Protein AF-A0A8K2AW32-F1 (afdb_monomer)

Solvent-accessible surface area (backbone atoms only — not comparable to full-atom values): 10411 Å² total; per-residue (Å²): 139,86,84,82,82,79,83,77,82,82,76,58,68,74,58,54,54,53,51,52,51,50,51,52,50,52,52,52,51,51,51,50,54,50,52,53,50,51,52,37,47,76,72,70,37,76,58,88,78,51,50,73,69,56,47,52,52,50,50,53,52,50,54,53,53,49,52,51,52,54,50,54,52,49,52,53,51,52,50,52,53,51,54,53,50,52,53,51,50,53,51,51,53,51,51,52,51,50,54,52,51,53,53,52,52,57,50,56,63,50,60,70,58,67,79,75,74,81,89,81,92,76,93,78,87,88,82,90,83,90,80,90,76,91,77,88,79,84,85,90,79,90,78,80,78,78,83,81,78,82,86,83,75,82,83,89,76,86,89,130

Secondary structure (DSSP, 8-state):
------------HHHHHHHHHHHHHHHHHHHHHHHHHHHHHHHT-SGGGS-HHHHHHHHHHHHHHHHHHHHHHHHHHHHHHHHHHHHHHHHHHHHHHHHHHHHHHHHHHHHHHHTT--S-----------------------------------------

InterPro domains:
  IPR002487 Transcription factor, K-box [PF01486] (21-102)
  IPR002487 Transcription factor, K-box [PS51297] (18-108)

Organism: NCBI:txid2727412

Radius of gyration: 43.51 Å; Cα contacts (8 Å, |Δi|>4): 10; chains: 1; bounding box: 82×74×132 Å

pLDDT: mean 77.16, std 22.88, range [33.0, 98.81]

Structure (mmCIF, N/CA/C/O backbone):
data_AF-A0A8K2AW32-F1
#
_entry.id   AF-A0A8K2AW32-F1
#
loop_
_atom_site.group_PDB
_atom_site.id
_atom_site.type_symbol
_atom_site.label_atom_id
_atom_site.label_alt_id
_atom_site.label_comp_id
_atom_site.label_asym_id
_atom_site.label_entity_id
_atom_site.label_seq_id
_atom_site.pdbx_PDB_ins_code
_atom_site.Cartn_x
_atom_site.Cartn_y
_atom_site.Cartn_z
_atom_site.occupancy
_atom_site.B_iso_or_equiv
_atom_site.auth_seq_id
_atom_site.auth_comp_id
_atom_site.auth_asym_id
_atom_site.auth_atom_id
_atom_site.pdbx_PDB_model_num
ATOM 1 N N . MET A 1 1 ? 41.664 -41.414 -53.543 1.00 41.69 1 MET A N 1
ATOM 2 C CA . MET A 1 1 ? 40.684 -41.349 -52.436 1.00 41.69 1 MET A CA 1
ATOM 3 C C . MET A 1 1 ? 41.343 -40.614 -51.276 1.00 41.69 1 MET A C 1
ATOM 5 O O . MET A 1 1 ? 42.178 -41.198 -50.603 1.00 41.69 1 MET A O 1
ATOM 9 N N . THR A 1 2 ? 41.079 -39.320 -51.100 1.00 41.25 2 THR A N 1
ATOM 10 C CA . THR A 1 2 ? 41.686 -38.503 -50.035 1.00 41.25 2 THR A CA 1
ATOM 11 C C . THR A 1 2 ? 40.621 -38.169 -48.993 1.00 41.25 2 THR A C 1
ATOM 13 O O . THR A 1 2 ? 39.788 -37.287 -49.185 1.00 41.25 2 THR A O 1
ATOM 16 N N . GLY A 1 3 ? 40.609 -38.930 -47.897 1.00 47.97 3 GLY A N 1
ATOM 17 C CA . GLY A 1 3 ? 39.713 -38.697 -46.765 1.00 47.97 3 GLY A CA 1
ATOM 18 C C . GLY A 1 3 ? 40.191 -37.506 -45.938 1.00 47.97 3 GLY A C 1
ATOM 19 O O . GLY A 1 3 ? 41.277 -37.544 -45.365 1.00 47.97 3 GLY A O 1
ATOM 20 N N . LYS A 1 4 ? 39.389 -36.441 -45.872 1.00 57.97 4 LYS A N 1
ATOM 21 C CA . LYS A 1 4 ? 39.618 -35.323 -44.949 1.00 57.97 4 LYS A CA 1
ATOM 22 C C . LYS A 1 4 ? 39.034 -35.696 -43.587 1.00 57.97 4 LYS A C 1
ATOM 24 O O . LYS A 1 4 ? 37.827 -35.878 -43.464 1.00 57.97 4 LYS A O 1
ATOM 29 N N . MET A 1 5 ? 39.889 -35.819 -42.573 1.00 50.97 5 MET A N 1
ATOM 30 C CA . MET A 1 5 ? 39.453 -35.976 -41.185 1.00 50.97 5 MET A CA 1
ATOM 31 C C . MET A 1 5 ? 39.012 -34.620 -40.629 1.00 50.97 5 MET A C 1
ATOM 33 O O . MET A 1 5 ? 39.828 -33.723 -40.420 1.00 50.97 5 MET A O 1
ATOM 37 N N . THR A 1 6 ? 37.716 -34.475 -40.378 1.00 59.12 6 THR A N 1
ATOM 38 C CA . THR A 1 6 ? 37.152 -33.335 -39.655 1.00 59.12 6 THR A CA 1
ATOM 39 C C . THR A 1 6 ? 37.501 -33.464 -38.172 1.00 59.12 6 THR A C 1
ATOM 41 O O . THR A 1 6 ? 37.020 -34.372 -37.493 1.00 59.12 6 THR A O 1
ATOM 44 N N . LYS A 1 7 ? 38.344 -32.560 -37.655 1.00 56.31 7 LYS A N 1
ATOM 45 C CA . LYS A 1 7 ? 38.582 -32.421 -36.210 1.00 56.31 7 LYS A CA 1
ATOM 46 C C . LYS A 1 7 ? 37.255 -32.073 -35.531 1.00 56.31 7 LYS A C 1
ATOM 48 O O . LYS A 1 7 ? 36.703 -31.005 -35.775 1.00 56.31 7 LYS A O 1
ATOM 53 N N . ARG A 1 8 ? 36.747 -32.963 -34.675 1.00 57.88 8 ARG A N 1
ATOM 54 C CA . ARG A 1 8 ? 35.663 -32.623 -33.748 1.00 57.88 8 ARG A CA 1
ATOM 55 C C . ARG A 1 8 ? 36.217 -31.674 -32.689 1.00 57.88 8 ARG A C 1
ATOM 57 O O . ARG A 1 8 ? 37.171 -32.011 -31.991 1.00 57.88 8 ARG A O 1
ATOM 64 N N . GLN A 1 9 ? 35.626 -30.491 -32.591 1.00 57.97 9 GLN A N 1
ATOM 65 C CA . GLN A 1 9 ? 35.878 -29.549 -31.510 1.00 57.97 9 GLN A CA 1
ATOM 66 C C . GLN A 1 9 ? 35.178 -30.095 -30.256 1.00 57.97 9 GLN A C 1
ATOM 68 O O . GLN A 1 9 ? 33.970 -29.951 -30.104 1.00 57.97 9 GLN A O 1
ATOM 73 N N . ASN A 1 10 ? 35.913 -30.801 -29.394 1.00 57.84 10 ASN A N 1
ATOM 74 C CA . ASN A 1 10 ? 35.406 -31.211 -28.084 1.00 57.84 10 ASN A CA 1
ATOM 75 C C . ASN A 1 10 ? 35.446 -29.994 -27.158 1.00 57.84 10 ASN A C 1
ATOM 77 O O . ASN A 1 10 ? 36.476 -29.699 -26.554 1.00 57.84 10 ASN A O 1
ATOM 81 N N . VAL A 1 11 ? 34.337 -29.266 -27.084 1.00 60.94 11 VAL A N 1
ATOM 82 C CA . VAL A 1 11 ? 34.160 -28.205 -26.092 1.00 60.94 11 VAL A CA 1
ATOM 83 C C . VAL A 1 11 ? 33.777 -28.861 -24.756 1.00 60.94 11 VAL A C 1
ATOM 85 O O . VAL A 1 11 ? 32.945 -29.765 -24.702 1.00 60.94 11 VAL A O 1
ATOM 88 N N . CYS A 1 12 ? 34.472 -28.478 -23.685 1.00 68.00 12 CYS A N 1
ATOM 89 C CA . CYS A 1 12 ? 34.462 -29.148 -22.383 1.00 68.00 12 CYS A CA 1
ATOM 90 C C . CYS A 1 12 ? 33.148 -28.877 -21.617 1.00 68.00 12 CYS A C 1
ATOM 92 O O . CYS A 1 12 ? 32.812 -27.725 -21.369 1.00 68.00 12 CYS A O 1
ATOM 94 N N . LEU A 1 13 ? 32.421 -29.917 -21.193 1.00 65.81 13 LEU A N 1
ATOM 95 C CA . LEU A 1 13 ? 31.170 -29.811 -20.413 1.00 65.81 13 LEU A CA 1
ATOM 96 C C . LEU A 1 13 ? 31.221 -28.859 -19.187 1.00 65.81 13 LEU A C 1
ATOM 98 O O . LEU A 1 13 ? 30.292 -28.069 -19.033 1.00 65.81 13 LEU A O 1
ATOM 102 N N . PRO A 1 14 ? 32.271 -28.851 -18.336 1.00 70.56 14 PRO A N 1
ATOM 103 C CA . PRO A 1 14 ? 32.371 -27.896 -17.224 1.00 70.56 14 PRO A CA 1
ATOM 104 C C . PRO A 1 14 ? 32.540 -26.432 -17.663 1.00 70.56 14 PRO A C 1
ATOM 106 O O . PRO A 1 14 ? 32.195 -25.533 -16.903 1.00 70.56 14 PRO A O 1
ATOM 109 N N . PHE A 1 15 ? 33.042 -26.172 -18.876 1.00 73.56 15 PHE A N 1
ATOM 110 C CA . PHE A 1 15 ? 33.099 -24.814 -19.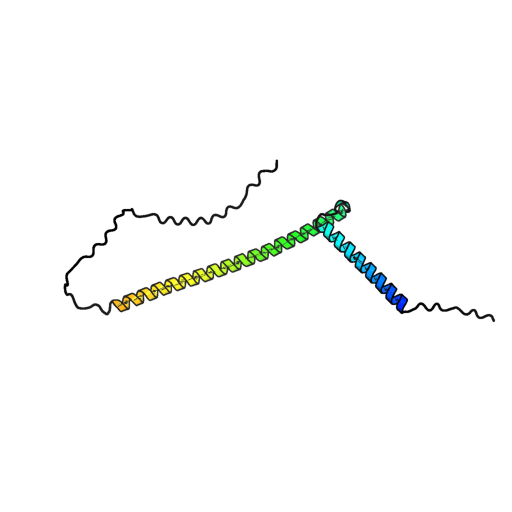427 1.00 73.56 15 PHE A CA 1
ATOM 111 C C . PHE A 1 15 ? 31.688 -24.308 -19.763 1.00 73.56 15 PHE A C 1
ATOM 113 O O . PHE A 1 15 ? 31.324 -23.217 -19.338 1.00 73.56 15 PHE A O 1
ATOM 120 N N . TYR A 1 16 ? 30.863 -25.144 -20.406 1.00 72.06 16 TYR A N 1
ATOM 121 C CA . TYR A 1 16 ? 29.463 -24.812 -20.699 1.00 72.06 16 TYR A CA 1
ATOM 122 C C . TYR A 1 16 ? 28.608 -24.606 -19.447 1.00 72.06 16 TYR A C 1
ATOM 124 O O . TYR A 1 16 ? 27.795 -23.691 -19.421 1.00 72.06 16 TYR A O 1
ATOM 132 N N . ALA A 1 17 ? 28.790 -25.423 -18.404 1.00 78.62 17 ALA A N 1
ATOM 133 C CA . ALA A 1 17 ? 28.063 -25.246 -17.143 1.00 78.62 17 ALA A CA 1
ATOM 134 C C . ALA A 1 17 ? 28.370 -23.885 -16.495 1.00 78.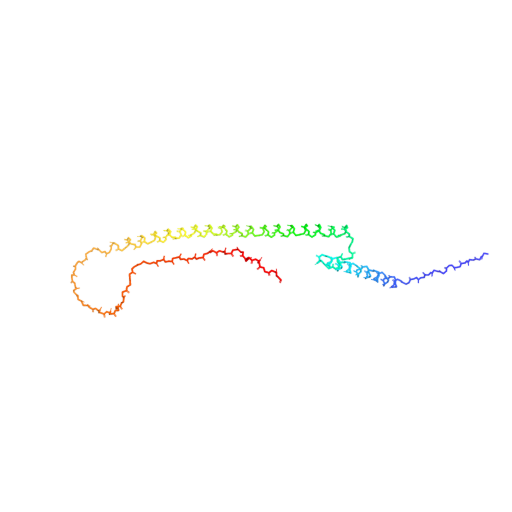62 17 ALA A C 1
ATOM 136 O O . ALA A 1 17 ? 27.459 -23.174 -16.084 1.00 78.62 17 ALA A O 1
ATOM 137 N N . ARG A 1 18 ? 29.646 -23.484 -16.481 1.00 79.12 18 ARG A N 1
ATOM 138 C CA . ARG A 1 18 ? 30.083 -22.190 -15.940 1.00 79.12 18 ARG A CA 1
ATOM 139 C C . ARG A 1 18 ? 29.585 -21.003 -16.763 1.00 79.12 18 ARG A C 1
ATOM 141 O O . ARG A 1 18 ? 29.285 -19.948 -16.213 1.00 79.12 18 ARG A O 1
ATOM 148 N N . GLU A 1 19 ? 29.539 -21.153 -18.082 1.00 80.62 19 GLU A N 1
ATOM 149 C CA . GLU A 1 19 ? 29.023 -20.124 -18.985 1.00 80.62 19 GLU A CA 1
ATOM 150 C C . GLU A 1 19 ? 27.511 -19.935 -18.798 1.00 80.62 19 GLU A C 1
ATOM 152 O O . GLU A 1 19 ? 27.059 -18.804 -18.634 1.00 80.62 19 GLU A O 1
ATOM 157 N N . LEU A 1 20 ? 26.760 -21.032 -18.660 1.00 85.31 20 LEU A N 1
ATOM 158 C CA . LEU A 1 20 ? 25.333 -21.007 -18.332 1.00 85.31 20 LEU A CA 1
ATOM 159 C C . LEU A 1 20 ? 25.061 -20.357 -16.961 1.00 85.31 20 LEU A C 1
ATOM 161 O O . LEU A 1 20 ? 24.185 -19.506 -16.842 1.00 85.31 20 LEU A O 1
ATOM 165 N N . GLU A 1 21 ? 25.846 -20.701 -15.934 1.00 85.75 21 GLU A N 1
ATOM 166 C CA . GLU A 1 21 ? 25.761 -20.075 -14.605 1.00 85.75 21 GLU A CA 1
ATOM 167 C C . GLU A 1 21 ? 26.025 -18.562 -14.659 1.00 85.75 21 GLU A C 1
ATOM 169 O O . GLU A 1 21 ? 25.341 -17.781 -13.992 1.00 85.75 21 GLU A O 1
ATOM 174 N N . ASN A 1 22 ? 26.990 -18.125 -15.474 1.00 89.31 22 ASN A N 1
ATOM 175 C CA . ASN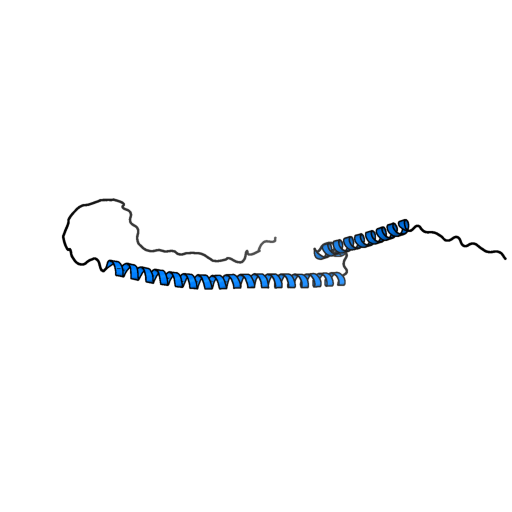 A 1 22 ? 27.272 -16.704 -15.677 1.00 89.31 22 ASN A CA 1
ATOM 176 C C . ASN A 1 22 ? 26.121 -15.985 -16.398 1.00 89.31 22 ASN A C 1
ATOM 178 O O . ASN A 1 22 ? 25.780 -14.859 -16.026 1.00 89.31 22 ASN A O 1
ATOM 182 N N . GLU A 1 23 ? 25.510 -16.613 -17.404 1.00 93.12 23 GLU A N 1
ATOM 183 C CA . GLU A 1 23 ? 24.331 -16.078 -18.095 1.00 93.12 23 GLU A CA 1
ATOM 184 C C . GLU A 1 23 ? 23.128 -15.958 -17.151 1.00 93.12 23 GLU A C 1
ATOM 186 O O . GLU A 1 23 ? 22.454 -14.923 -17.120 1.00 93.12 23 GLU A O 1
ATOM 191 N N . ASP A 1 24 ? 22.885 -16.982 -16.332 1.00 94.38 24 ASP A N 1
ATOM 192 C CA . ASP A 1 24 ? 21.826 -16.982 -15.326 1.00 94.38 24 ASP A CA 1
ATOM 193 C C . ASP A 1 24 ? 22.049 -15.889 -14.274 1.00 94.38 24 ASP A C 1
ATOM 195 O O . ASP A 1 24 ? 21.115 -15.150 -13.937 1.00 94.38 24 ASP A O 1
ATOM 199 N N . TYR A 1 25 ? 23.288 -15.725 -13.803 1.00 95.62 25 TYR A N 1
ATOM 200 C CA . TYR A 1 25 ? 23.659 -14.652 -12.885 1.00 95.62 25 TYR A CA 1
ATOM 201 C C . TYR A 1 25 ? 23.461 -13.267 -13.514 1.00 95.62 25 TYR A C 1
ATOM 203 O O . TYR A 1 25 ? 22.875 -12.380 -12.890 1.00 95.62 25 TYR A O 1
ATOM 211 N N . ALA A 1 26 ? 23.890 -13.073 -14.764 1.00 95.75 26 ALA A N 1
ATOM 212 C CA . ALA A 1 26 ? 23.701 -11.816 -15.485 1.00 95.75 26 ALA A CA 1
ATOM 213 C C . ALA A 1 26 ? 22.211 -11.484 -15.669 1.00 95.75 26 ALA A C 1
ATOM 215 O O . ALA A 1 26 ? 21.796 -10.340 -15.456 1.00 95.75 26 ALA A O 1
ATOM 216 N N . ARG A 1 27 ? 21.386 -12.487 -15.999 1.00 97.06 27 ARG A N 1
ATOM 217 C CA . ARG A 1 27 ? 19.929 -12.340 -16.102 1.00 97.06 27 ARG A CA 1
ATOM 218 C C . ARG A 1 27 ? 19.318 -11.926 -14.766 1.00 97.06 27 ARG A C 1
ATOM 220 O O . ARG A 1 27 ? 18.530 -10.981 -14.736 1.00 97.06 27 ARG A O 1
ATOM 227 N N . LEU A 1 28 ? 19.685 -12.599 -13.675 1.00 97.12 28 LEU A N 1
ATOM 228 C CA . LEU A 1 28 ? 19.169 -12.289 -12.341 1.00 97.12 28 LEU A CA 1
ATOM 229 C C . LEU A 1 28 ? 19.589 -10.884 -11.890 1.00 97.12 28 LEU A C 1
ATOM 231 O O . LEU A 1 28 ? 18.755 -10.112 -11.423 1.00 97.12 28 LEU A O 1
ATOM 235 N N . ARG A 1 29 ? 20.856 -10.512 -12.102 1.00 97.69 29 ARG A N 1
ATOM 236 C CA . ARG A 1 29 ? 21.370 -9.168 -11.804 1.00 97.69 29 ARG A CA 1
ATOM 237 C C . ARG A 1 29 ? 20.573 -8.090 -12.537 1.00 97.69 29 ARG A C 1
ATOM 239 O O . ARG A 1 29 ? 20.144 -7.127 -11.911 1.00 97.69 29 ARG A O 1
ATOM 246 N N . LYS A 1 30 ? 20.292 -8.291 -13.828 1.00 97.75 30 LYS A N 1
ATOM 247 C CA . LYS A 1 30 ? 19.461 -7.372 -14.618 1.00 97.75 30 LYS A CA 1
ATOM 248 C C . LYS A 1 30 ? 18.034 -7.262 -14.068 1.00 97.75 30 LYS A C 1
ATOM 250 O O . LYS A 1 30 ? 17.486 -6.166 -14.022 1.00 97.75 30 LYS A O 1
ATOM 255 N N . GLN A 1 31 ? 17.427 -8.371 -13.637 1.00 98.00 31 GLN A N 1
ATOM 256 C CA . GLN A 1 31 ? 16.096 -8.349 -13.014 1.00 98.00 31 GLN A CA 1
ATOM 257 C C . GLN A 1 31 ? 16.085 -7.557 -11.700 1.00 98.00 31 GLN A C 1
ATOM 259 O O . GLN A 1 31 ? 15.145 -6.806 -11.452 1.00 98.00 31 GLN A O 1
ATOM 264 N N . VAL A 1 32 ? 17.132 -7.687 -10.880 1.00 98.19 32 VAL A N 1
ATOM 265 C CA . VAL A 1 32 ? 17.279 -6.918 -9.635 1.00 98.19 32 VAL A CA 1
ATOM 266 C C . VAL A 1 32 ? 17.448 -5.429 -9.924 1.00 98.19 32 VAL A C 1
ATOM 268 O O . VAL A 1 32 ? 16.792 -4.610 -9.283 1.00 98.19 32 VAL A O 1
ATOM 271 N N . GLU A 1 33 ? 18.286 -5.065 -10.894 1.00 97.88 33 GLU A N 1
ATOM 272 C CA . GLU A 1 33 ? 18.470 -3.670 -11.315 1.00 97.88 33 GLU A CA 1
ATOM 273 C C . GLU A 1 33 ? 17.156 -3.063 -11.827 1.00 97.88 33 GLU A C 1
ATOM 275 O O . GLU A 1 33 ? 16.779 -1.967 -11.414 1.00 97.88 33 GLU A O 1
ATOM 280 N N . GLU A 1 34 ? 16.416 -3.804 -12.655 1.00 97.19 34 GLU A N 1
ATOM 281 C CA . GLU A 1 34 ? 15.104 -3.397 -13.160 1.00 97.19 34 GLU A CA 1
ATOM 282 C C . GLU A 1 34 ? 14.095 -3.193 -12.024 1.00 97.19 34 GLU A C 1
ATOM 284 O O . GLU A 1 34 ? 13.465 -2.142 -11.934 1.00 97.19 34 GLU A O 1
ATOM 289 N N . ALA A 1 35 ? 13.966 -4.170 -11.122 1.00 97.38 35 ALA A N 1
ATOM 290 C CA . ALA A 1 35 ? 13.044 -4.086 -9.993 1.00 97.38 35 ALA A CA 1
ATOM 291 C C . ALA A 1 35 ? 13.406 -2.927 -9.053 1.00 97.38 35 ALA A C 1
ATOM 293 O O . ALA A 1 35 ? 12.530 -2.201 -8.585 1.00 97.38 35 ALA A O 1
ATOM 294 N N . THR A 1 36 ? 14.700 -2.709 -8.814 1.00 97.81 36 THR A N 1
ATOM 295 C CA . THR A 1 36 ? 15.189 -1.584 -8.007 1.00 97.81 36 THR A CA 1
ATOM 296 C C . THR A 1 36 ? 14.824 -0.257 -8.661 1.00 97.81 36 THR A C 1
ATOM 298 O O . THR A 1 36 ? 14.333 0.648 -7.986 1.00 97.81 36 THR A O 1
ATOM 301 N N . ARG A 1 37 ? 14.993 -0.141 -9.982 1.00 97.38 37 ARG A N 1
ATOM 302 C CA . ARG A 1 37 ? 14.591 1.053 -10.731 1.00 97.38 37 ARG A CA 1
ATOM 303 C C . ARG A 1 37 ? 13.080 1.283 -10.666 1.00 97.38 37 ARG A C 1
ATOM 305 O O . ARG A 1 37 ? 12.654 2.393 -10.367 1.00 97.38 37 ARG A O 1
ATOM 312 N N . GLN A 1 38 ? 12.276 0.235 -10.828 1.00 96.81 38 GLN A N 1
ATOM 313 C CA . GLN A 1 38 ? 10.822 0.325 -10.680 1.00 96.81 38 GLN A CA 1
ATOM 314 C C . GLN A 1 38 ? 10.403 0.792 -9.281 1.00 96.81 38 GLN A C 1
ATOM 316 O O . GLN A 1 38 ? 9.502 1.620 -9.162 1.00 96.81 38 GLN A O 1
ATOM 321 N N . LEU A 1 39 ? 11.066 0.321 -8.220 1.00 97.75 39 LEU A N 1
ATOM 322 C CA . LEU A 1 39 ? 10.792 0.785 -6.856 1.00 97.75 39 LEU A CA 1
ATOM 323 C C . LEU A 1 39 ? 11.085 2.277 -6.675 1.00 97.75 39 L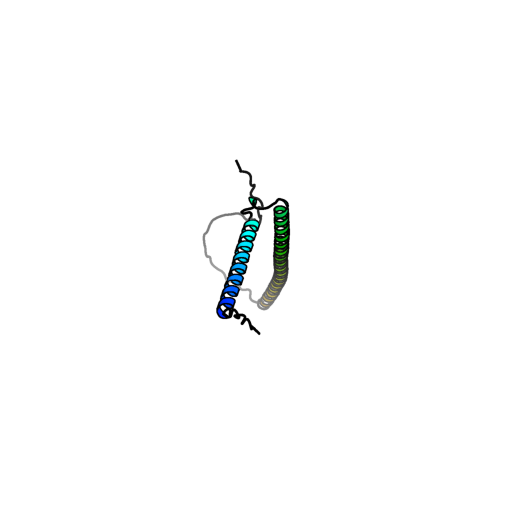EU A C 1
ATOM 325 O O . LEU A 1 39 ? 10.325 2.947 -5.980 1.00 97.75 39 LEU A O 1
ATOM 329 N N . ARG A 1 40 ? 12.148 2.796 -7.299 1.00 98.00 40 ARG A N 1
ATOM 330 C CA . ARG A 1 40 ? 12.460 4.234 -7.297 1.00 98.00 40 ARG A CA 1
ATOM 331 C C . ARG A 1 40 ? 11.360 5.036 -7.990 1.00 98.00 40 ARG A C 1
ATOM 333 O O . ARG A 1 40 ? 10.806 5.948 -7.381 1.00 98.00 40 ARG A O 1
ATOM 340 N N . TYR A 1 41 ? 10.917 4.604 -9.172 1.00 97.88 41 TYR A N 1
ATOM 341 C CA . TYR A 1 41 ? 9.773 5.225 -9.849 1.00 97.88 41 TYR A CA 1
ATOM 342 C C . TYR A 1 41 ? 8.509 5.209 -8.977 1.00 97.88 41 TYR A C 1
ATOM 344 O O . TYR A 1 41 ? 7.854 6.234 -8.812 1.00 97.88 41 TYR A O 1
ATOM 352 N N . MET A 1 42 ? 8.189 4.082 -8.331 1.00 96.75 42 MET A N 1
ATOM 353 C CA . MET A 1 42 ? 7.045 3.990 -7.411 1.00 96.75 42 MET A CA 1
ATOM 354 C C . MET A 1 42 ? 7.150 4.921 -6.193 1.00 96.75 42 MET A C 1
ATOM 356 O O . MET A 1 42 ? 6.120 5.256 -5.607 1.00 96.75 42 MET A O 1
ATOM 360 N N . ARG A 1 43 ? 8.362 5.338 -5.805 1.00 97.12 43 ARG A N 1
ATOM 361 C CA . ARG A 1 43 ? 8.613 6.317 -4.734 1.00 97.12 43 ARG A CA 1
ATOM 362 C C . ARG A 1 43 ? 8.566 7.769 -5.210 1.00 97.12 43 ARG A C 1
ATOM 364 O O . ARG A 1 43 ? 8.596 8.662 -4.370 1.00 97.12 43 ARG A O 1
ATOM 371 N N . GLY A 1 44 ? 8.462 8.014 -6.516 1.00 96.62 44 GLY A N 1
ATOM 372 C CA . GLY A 1 44 ? 8.542 9.362 -7.077 1.00 96.62 44 GLY A CA 1
ATOM 373 C C . GLY A 1 44 ? 9.970 9.819 -7.389 1.00 96.62 44 GLY A C 1
ATOM 374 O O . GLY A 1 44 ? 10.194 11.011 -7.573 1.00 96.62 44 GLY A O 1
ATOM 375 N N . GLU A 1 45 ? 10.934 8.901 -7.433 1.00 97.44 45 GLU A N 1
ATOM 376 C CA . GLU A 1 45 ? 12.332 9.172 -7.786 1.00 97.44 45 GLU A CA 1
ATOM 377 C C . GLU A 1 45 ? 12.564 8.911 -9.286 1.00 97.44 45 GLU A C 1
ATOM 379 O O . GLU A 1 45 ? 11.838 8.127 -9.894 1.00 97.44 45 GLU A O 1
ATOM 384 N N . ASP A 1 46 ? 13.576 9.550 -9.884 1.00 96.19 46 ASP A N 1
ATOM 385 C CA . ASP A 1 46 ? 13.994 9.375 -11.290 1.00 96.19 46 ASP A CA 1
ATOM 386 C C . ASP A 1 46 ? 12.878 9.522 -12.347 1.00 96.19 46 ASP A C 1
ATOM 388 O O . ASP A 1 46 ? 12.957 8.995 -13.455 1.00 96.19 46 ASP A O 1
ATOM 392 N N . ILE A 1 47 ? 11.829 10.280 -12.025 1.00 96.19 47 ILE A N 1
ATOM 393 C CA . ILE A 1 47 ? 10.634 10.441 -12.866 1.00 96.19 47 ILE A CA 1
ATOM 394 C C . ILE A 1 47 ? 10.945 11.098 -14.214 1.00 96.19 47 ILE A C 1
ATOM 396 O O . ILE A 1 47 ? 10.259 10.836 -15.198 1.00 96.19 47 ILE A O 1
ATOM 400 N N . GLN A 1 48 ? 12.003 11.905 -14.278 1.00 95.88 48 GLN A N 1
ATOM 401 C CA . GLN A 1 48 ? 12.491 12.520 -15.511 1.00 95.88 48 GLN A CA 1
ATOM 402 C C . GLN A 1 48 ? 12.915 11.507 -16.591 1.00 95.88 48 GLN A C 1
ATOM 404 O O . GLN A 1 48 ? 13.044 11.888 -17.750 1.00 95.88 48 GLN A O 1
ATOM 409 N N . GLU A 1 49 ? 13.150 10.241 -16.228 1.00 95.50 49 GLU A N 1
ATOM 410 C CA . GLU A 1 49 ? 13.497 9.171 -17.173 1.00 95.50 49 GLU A CA 1
ATOM 411 C C . GLU A 1 49 ? 12.271 8.572 -17.882 1.00 95.50 49 GLU A C 1
ATOM 413 O O . GLU A 1 49 ? 12.433 7.829 -18.848 1.00 95.50 49 GLU A O 1
ATOM 418 N N . LEU A 1 50 ? 11.054 8.870 -17.410 1.00 96.56 50 LEU A N 1
ATOM 419 C CA . LEU A 1 50 ? 9.814 8.301 -17.934 1.00 96.56 50 LEU A CA 1
ATOM 420 C C . LEU A 1 50 ? 9.208 9.172 -19.035 1.00 96.56 50 LEU A C 1
ATOM 422 O O . LEU A 1 50 ? 9.159 10.400 -18.947 1.00 96.56 50 LEU A O 1
ATOM 426 N N . THR A 1 51 ? 8.646 8.517 -20.046 1.00 97.81 51 THR A N 1
ATOM 427 C CA . THR A 1 51 ? 7.752 9.169 -21.011 1.00 97.81 51 THR A CA 1
ATOM 428 C C . THR A 1 51 ? 6.418 9.552 -20.363 1.00 97.81 51 THR A C 1
ATOM 430 O O . THR A 1 51 ? 6.054 9.065 -19.287 1.00 97.81 51 THR A O 1
ATOM 433 N N . THR A 1 52 ? 5.643 10.418 -21.021 1.00 97.81 52 THR A N 1
ATOM 434 C CA . THR A 1 52 ? 4.320 10.821 -20.517 1.00 97.81 52 THR A CA 1
ATOM 435 C C . THR A 1 52 ? 3.378 9.621 -20.380 1.00 97.81 52 THR A C 1
ATOM 437 O O . THR A 1 52 ? 2.652 9.516 -19.392 1.00 97.81 52 THR A O 1
ATOM 440 N N . GLU A 1 53 ? 3.425 8.679 -21.319 1.00 98.19 53 GLU A N 1
ATOM 441 C CA . GLU A 1 53 ? 2.623 7.457 -21.307 1.00 98.19 53 GLU A CA 1
ATOM 442 C C . GLU A 1 53 ? 3.008 6.530 -20.143 1.00 98.19 53 GLU A C 1
ATOM 444 O O . GLU A 1 53 ? 2.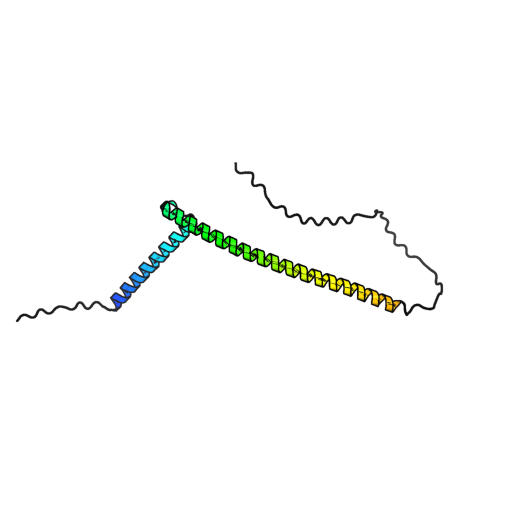142 5.989 -19.444 1.00 98.19 53 GLU A O 1
ATOM 449 N N . GLU A 1 54 ? 4.308 6.350 -19.899 1.00 97.38 54 GLU A N 1
ATOM 450 C CA . GLU A 1 54 ? 4.808 5.532 -18.791 1.00 97.38 54 GLU A CA 1
ATOM 451 C C . GLU A 1 54 ? 4.481 6.155 -17.434 1.00 97.38 54 GLU A C 1
ATOM 453 O O . GLU A 1 54 ? 4.054 5.446 -16.517 1.00 97.38 54 GLU A O 1
ATOM 458 N N . LEU A 1 55 ? 4.599 7.479 -17.319 1.00 97.94 55 LEU A N 1
ATOM 459 C CA . LEU A 1 55 ? 4.233 8.214 -16.114 1.00 97.94 55 LEU A CA 1
ATOM 460 C C . LEU A 1 55 ? 2.733 8.093 -15.810 1.00 97.94 55 LEU A C 1
ATOM 462 O O . LEU A 1 55 ? 2.352 7.811 -14.673 1.00 97.94 55 LEU A O 1
ATOM 466 N N . GLN A 1 56 ? 1.871 8.209 -16.825 1.00 98.19 56 GLN A N 1
ATOM 467 C CA . GLN A 1 56 ? 0.428 7.980 -16.673 1.00 98.19 56 GLN A CA 1
ATOM 468 C C . GLN A 1 56 ? 0.118 6.548 -16.213 1.00 98.19 56 GLN A C 1
ATOM 470 O O . GLN A 1 56 ? -0.741 6.328 -15.352 1.00 98.19 56 GLN A O 1
ATOM 475 N N . LYS A 1 57 ? 0.829 5.549 -16.747 1.00 97.94 57 LYS A N 1
ATOM 476 C CA . LYS A 1 57 ? 0.681 4.151 -16.320 1.00 97.94 57 LYS A CA 1
ATOM 477 C C . LYS A 1 57 ? 1.119 3.950 -14.866 1.00 97.94 57 LYS A C 1
ATOM 479 O O . LYS A 1 57 ? 0.438 3.238 -14.117 1.00 97.94 57 LYS A O 1
ATOM 484 N N . LEU A 1 58 ? 2.225 4.570 -14.461 1.00 98.00 58 LEU A N 1
ATOM 485 C CA . LEU A 1 58 ? 2.717 4.546 -13.085 1.00 98.00 58 LEU A CA 1
ATOM 486 C C . LEU A 1 58 ? 1.694 5.169 -12.128 1.00 98.00 58 LEU A C 1
ATOM 488 O O . LEU A 1 58 ? 1.302 4.524 -11.154 1.00 98.00 58 LEU A O 1
ATOM 492 N N . GLN A 1 59 ? 1.193 6.363 -12.454 1.00 97.88 59 GLN A N 1
ATOM 493 C CA . GLN A 1 59 ? 0.153 7.049 -11.690 1.00 97.88 59 GLN A CA 1
ATOM 494 C C . GLN A 1 59 ? -1.079 6.156 -11.507 1.00 97.88 59 GLN A C 1
ATOM 496 O O . GLN A 1 59 ? -1.500 5.905 -10.378 1.00 97.88 59 GLN A O 1
ATOM 501 N N . LYS A 1 60 ? -1.618 5.593 -12.595 1.00 98.44 60 LYS A N 1
ATOM 502 C CA . LYS A 1 60 ? -2.784 4.698 -12.537 1.00 98.44 60 LYS A CA 1
ATOM 503 C C . LYS A 1 60 ? -2.540 3.488 -11.632 1.00 98.44 60 LYS A C 1
ATOM 505 O O . LYS A 1 60 ? -3.438 3.056 -10.907 1.00 98.44 60 LYS A O 1
ATOM 510 N N . THR A 1 61 ? -1.331 2.932 -11.665 1.00 98.00 61 THR A N 1
ATOM 511 C CA . THR A 1 61 ? -0.948 1.795 -10.818 1.00 98.00 61 THR A CA 1
ATOM 512 C C . THR A 1 61 ? -0.944 2.186 -9.340 1.00 98.00 61 THR A C 1
ATOM 514 O O . THR A 1 61 ? -1.533 1.477 -8.518 1.00 98.00 61 THR A O 1
ATOM 517 N N . LEU A 1 62 ? -0.355 3.338 -9.004 1.00 98.31 62 LEU A N 1
ATOM 518 C CA . LEU A 1 62 ? -0.345 3.877 -7.643 1.00 98.31 62 LEU A CA 1
ATOM 519 C C . LEU A 1 62 ? -1.760 4.199 -7.146 1.00 98.31 62 LEU A C 1
ATOM 521 O O . LEU A 1 62 ? -2.117 3.811 -6.037 1.00 98.31 62 LEU A O 1
ATOM 525 N N . GLU A 1 63 ? -2.604 4.813 -7.974 1.00 98.56 63 GLU A N 1
ATOM 526 C CA . GLU A 1 63 ? -4.002 5.115 -7.641 1.00 98.56 63 GLU A CA 1
ATOM 527 C C . GLU A 1 63 ? -4.828 3.855 -7.354 1.00 98.56 63 GLU A C 1
ATOM 529 O O . GLU A 1 63 ? -5.662 3.833 -6.445 1.00 98.56 63 GLU A O 1
ATOM 534 N N . VAL A 1 64 ? -4.634 2.784 -8.129 1.00 98.50 64 VAL A N 1
ATOM 535 C CA . VAL A 1 64 ? -5.286 1.491 -7.867 1.00 98.50 64 VAL A CA 1
ATOM 536 C C . VAL A 1 64 ? -4.780 0.893 -6.553 1.00 98.50 64 VAL A C 1
ATOM 538 O O . VAL A 1 64 ? -5.589 0.435 -5.743 1.00 98.50 64 VAL A O 1
ATOM 541 N N . GLY A 1 65 ? -3.464 0.906 -6.320 1.00 98.25 65 GLY A N 1
ATOM 542 C CA . GLY A 1 65 ? -2.861 0.415 -5.080 1.00 98.25 65 GLY A CA 1
ATOM 543 C C . GLY A 1 65 ? -3.375 1.163 -3.850 1.00 98.25 65 GLY A C 1
ATOM 544 O O . GLY A 1 65 ? -3.817 0.541 -2.884 1.00 98.25 65 GLY A O 1
ATOM 545 N N . LEU A 1 66 ? -3.414 2.493 -3.920 1.00 98.50 66 LEU A N 1
ATOM 546 C CA . LEU A 1 66 ? -3.906 3.348 -2.847 1.00 98.50 66 LEU A CA 1
ATOM 547 C C . LEU A 1 66 ? -5.384 3.085 -2.546 1.00 98.50 66 LEU A C 1
ATOM 549 O O . LEU A 1 66 ? -5.740 2.888 -1.385 1.00 98.50 66 LEU A O 1
ATOM 553 N N . ARG A 1 67 ? -6.237 2.994 -3.576 1.00 98.75 67 ARG A N 1
ATOM 554 C CA . ARG A 1 67 ? -7.656 2.639 -3.400 1.00 98.75 67 ARG A CA 1
ATOM 555 C C . ARG A 1 67 ? -7.830 1.308 -2.674 1.00 98.75 67 ARG A C 1
ATOM 557 O O . ARG A 1 67 ? -8.648 1.221 -1.763 1.00 98.75 67 ARG A O 1
ATOM 564 N N . ARG A 1 68 ? -7.038 0.289 -3.024 1.00 98.69 68 ARG A N 1
ATOM 565 C CA . ARG A 1 68 ? -7.064 -1.018 -2.342 1.00 98.69 68 ARG A CA 1
ATOM 566 C C . ARG A 1 68 ? -6.652 -0.912 -0.874 1.00 98.69 68 ARG A C 1
ATOM 568 O O . ARG A 1 68 ? -7.293 -1.524 -0.025 1.00 98.69 68 ARG A O 1
ATOM 575 N N . ILE A 1 69 ? -5.607 -0.139 -0.570 1.00 98.75 69 ILE A N 1
ATOM 576 C CA . ILE A 1 69 ? -5.138 0.068 0.809 1.00 98.75 69 ILE A CA 1
ATOM 577 C C . ILE A 1 69 ? -6.212 0.770 1.642 1.00 98.75 69 ILE A C 1
ATOM 579 O O . ILE A 1 69 ? -6.511 0.317 2.744 1.00 98.75 69 ILE A O 1
ATOM 583 N N . ILE A 1 70 ? -6.797 1.848 1.115 1.00 98.81 70 ILE A N 1
ATOM 584 C CA . ILE A 1 70 ? -7.861 2.599 1.790 1.00 98.81 70 ILE A CA 1
ATOM 585 C C . ILE A 1 70 ? -9.061 1.693 2.048 1.00 98.81 70 ILE A C 1
ATOM 587 O O . ILE A 1 70 ? -9.542 1.640 3.175 1.00 98.81 70 ILE A O 1
ATOM 591 N N . HIS A 1 71 ? -9.503 0.944 1.036 1.00 98.69 71 HIS A N 1
ATOM 592 C CA . HIS A 1 71 ? -10.625 0.021 1.168 1.00 98.69 71 HIS A CA 1
ATOM 593 C C . HIS A 1 71 ? -10.375 -1.019 2.267 1.00 98.69 71 HIS A C 1
ATOM 595 O O . HIS A 1 71 ? -11.150 -1.095 3.216 1.00 98.69 71 HIS A O 1
ATOM 601 N N . ARG A 1 72 ? -9.238 -1.726 2.215 1.00 98.75 72 ARG A N 1
ATOM 602 C CA . ARG A 1 72 ? -8.885 -2.748 3.210 1.00 98.75 72 ARG A CA 1
ATOM 603 C C . ARG A 1 72 ? -8.784 -2.176 4.623 1.00 98.75 72 ARG A C 1
ATOM 605 O O . ARG A 1 72 ? -9.272 -2.786 5.570 1.00 98.75 72 ARG A O 1
ATOM 612 N N . LYS A 1 73 ? -8.142 -1.014 4.785 1.00 98.75 73 LYS A N 1
ATOM 613 C CA . LYS A 1 73 ? -8.053 -0.349 6.093 1.00 98.75 73 LYS A CA 1
ATOM 614 C C . LYS A 1 73 ? -9.431 0.087 6.592 1.00 98.75 73 LYS A C 1
ATOM 616 O O . LYS A 1 73 ? -9.708 -0.055 7.776 1.00 98.75 73 LYS A O 1
ATOM 621 N N . GLY A 1 74 ? -10.293 0.574 5.701 1.00 98.81 74 GLY A N 1
ATOM 622 C CA . GLY A 1 74 ? -11.676 0.925 6.018 1.00 98.81 74 GLY A CA 1
ATOM 623 C C . GLY A 1 74 ? -12.476 -0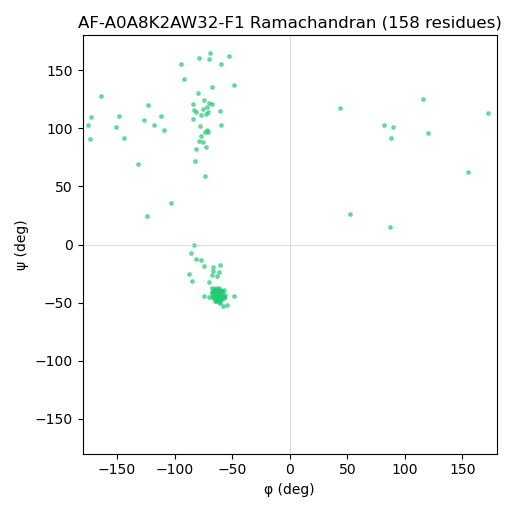.275 6.520 1.00 98.81 74 GLY A C 1
ATOM 624 O O . GLY A 1 74 ? -13.112 -0.180 7.564 1.00 98.81 74 GLY A O 1
ATOM 625 N N . GLU A 1 75 ? -12.385 -1.418 5.839 1.00 98.75 75 GLU A N 1
ATOM 626 C CA . GLU A 1 75 ? -13.015 -2.668 6.284 1.00 98.75 75 GLU A CA 1
ATOM 627 C C . GLU A 1 75 ? -12.514 -3.108 7.663 1.00 98.75 75 GLU A C 1
ATOM 629 O O . GLU A 1 75 ? -13.318 -3.439 8.532 1.00 98.75 75 GLU A O 1
ATOM 634 N N . GLN A 1 76 ? -11.199 -3.052 7.898 1.00 98.69 76 GLN A N 1
ATOM 635 C CA . GLN A 1 76 ? -10.610 -3.389 9.197 1.00 98.69 76 GLN A CA 1
ATOM 636 C C . GLN A 1 76 ? -11.120 -2.478 10.320 1.00 98.69 76 GLN A C 1
ATOM 638 O O . GLN A 1 76 ? -11.504 -2.969 11.379 1.00 98.69 76 GLN A O 1
ATOM 643 N N . ILE A 1 77 ? -11.162 -1.164 10.086 1.00 98.75 77 ILE A N 1
ATOM 644 C CA . ILE A 1 77 ? -11.659 -0.192 11.067 1.00 98.75 77 ILE A CA 1
ATOM 645 C C . ILE A 1 77 ? -13.149 -0.422 11.344 1.00 98.75 77 ILE A C 1
ATOM 647 O O . ILE A 1 77 ? -13.559 -0.442 12.502 1.00 98.75 77 ILE A O 1
ATOM 651 N N . MET A 1 78 ? -13.966 -0.637 10.308 1.00 98.81 78 MET A N 1
ATOM 652 C CA . MET A 1 78 ? -15.395 -0.919 10.484 1.00 98.81 78 MET A CA 1
ATOM 653 C C . MET A 1 78 ? -15.631 -2.207 11.276 1.00 98.81 78 MET A C 1
ATOM 655 O O . MET A 1 78 ? -16.489 -2.228 12.157 1.00 98.81 78 MET A O 1
ATOM 659 N N . ALA A 1 79 ? -14.849 -3.257 11.018 1.00 98.75 79 ALA A N 1
ATOM 660 C CA . ALA A 1 79 ? -14.921 -4.495 11.787 1.00 98.75 79 ALA A CA 1
ATOM 661 C C . ALA A 1 79 ? -14.602 -4.263 13.274 1.00 98.75 79 ALA A C 1
ATOM 663 O O . ALA A 1 79 ? -15.347 -4.726 14.133 1.00 98.75 79 ALA A O 1
ATOM 664 N N . GLN A 1 80 ? -13.556 -3.489 13.584 1.00 98.75 80 GLN A N 1
ATOM 665 C CA . GLN A 1 80 ? -13.209 -3.136 14.966 1.00 98.75 80 GLN A CA 1
ATOM 666 C C . GLN A 1 80 ? -14.298 -2.306 15.656 1.00 98.75 80 GLN A C 1
ATOM 668 O O . GLN A 1 80 ? -14.605 -2.543 16.821 1.00 98.75 80 GLN A O 1
ATOM 673 N N . ILE A 1 81 ? -14.909 -1.354 14.944 1.00 98.81 81 ILE A N 1
ATOM 674 C CA . ILE A 1 81 ? -16.035 -0.569 15.470 1.00 98.81 81 ILE A CA 1
ATOM 675 C C . ILE A 1 81 ? -17.207 -1.486 15.829 1.00 98.81 81 ILE A C 1
ATOM 677 O O . ILE A 1 81 ? -17.809 -1.316 16.887 1.00 98.81 81 ILE A O 1
ATOM 681 N N . ASN A 1 82 ? -17.535 -2.447 14.966 1.00 98.75 82 ASN A N 1
ATOM 682 C CA . ASN A 1 82 ? -18.652 -3.357 15.202 1.00 98.75 82 ASN A CA 1
ATOM 683 C C . ASN A 1 82 ? -18.391 -4.291 16.390 1.00 98.75 82 ASN A C 1
ATOM 685 O O . ASN A 1 82 ? -19.254 -4.398 17.255 1.00 98.75 82 ASN A O 1
ATOM 689 N N . ASP A 1 83 ? -17.194 -4.876 16.481 1.00 98.81 83 ASP A N 1
ATOM 690 C CA . ASP A 1 83 ? -16.783 -5.713 17.620 1.00 98.81 83 ASP A CA 1
ATOM 691 C C . ASP A 1 83 ? -16.861 -4.943 18.951 1.00 98.81 83 ASP A C 1
ATOM 693 O O . ASP A 1 83 ? -17.411 -5.427 19.940 1.00 98.81 83 ASP A O 1
ATOM 697 N N . LEU A 1 84 ? -16.381 -3.694 18.977 1.00 98.81 84 LEU A N 1
ATOM 698 C CA . LEU A 1 84 ? -16.475 -2.847 20.169 1.00 98.81 84 LEU A CA 1
ATOM 699 C C . LEU A 1 84 ? -17.921 -2.480 20.526 1.00 98.81 84 LEU A C 1
ATOM 701 O O . LEU A 1 84 ? -18.261 -2.431 21.708 1.00 98.81 84 LEU A O 1
ATOM 705 N N . ARG A 1 85 ? -18.780 -2.226 19.532 1.00 98.69 85 ARG A N 1
ATOM 706 C CA . ARG A 1 85 ? -20.207 -1.950 19.761 1.00 98.69 85 ARG A CA 1
ATOM 707 C C . ARG A 1 85 ? -20.928 -3.155 20.352 1.00 98.69 85 ARG A C 1
ATOM 709 O O . ARG A 1 85 ? -21.695 -2.982 21.293 1.00 98.69 85 ARG A O 1
ATOM 716 N N . GLU A 1 86 ? -20.667 -4.349 19.832 1.00 98.75 86 GLU A N 1
ATOM 717 C CA . GLU A 1 86 ? -21.253 -5.592 20.337 1.00 98.75 86 GLU A CA 1
ATOM 718 C C . GLU A 1 86 ? -20.836 -5.853 21.788 1.00 98.75 86 GLU A C 1
ATOM 720 O O . GLU A 1 86 ? -21.691 -6.056 22.649 1.00 98.75 86 GLU A O 1
ATOM 725 N N . LYS A 1 87 ? -19.539 -5.730 22.093 1.00 98.69 87 LYS A N 1
ATOM 726 C CA . LYS A 1 87 ? -19.031 -5.830 23.471 1.00 98.69 87 LYS A CA 1
ATOM 727 C C . LYS A 1 87 ? -19.653 -4.786 24.394 1.00 98.69 87 LYS A C 1
ATOM 729 O O . LYS A 1 87 ? -19.983 -5.093 25.535 1.00 98.69 87 LYS A O 1
ATOM 734 N N . GLY A 1 88 ? -19.829 -3.558 23.906 1.00 98.62 88 GLY A N 1
ATOM 735 C CA . GLY A 1 88 ? -20.498 -2.494 24.651 1.00 98.62 88 GLY A CA 1
ATOM 736 C C . GLY A 1 88 ? -21.942 -2.846 25.014 1.00 98.62 88 GLY A C 1
ATOM 737 O O . GLY A 1 88 ? -22.349 -2.625 26.152 1.00 98.62 88 GLY A O 1
ATOM 738 N N . LEU A 1 89 ? -22.695 -3.434 24.079 1.00 98.56 89 LEU A N 1
ATOM 739 C CA . LEU A 1 89 ? -24.062 -3.900 24.330 1.00 98.56 89 LEU A CA 1
ATOM 740 C C . LEU A 1 89 ? -24.095 -5.037 25.357 1.00 98.56 89 LEU A C 1
ATOM 742 O O . LEU A 1 89 ? -24.829 -4.935 26.335 1.00 98.56 89 LEU A O 1
ATOM 746 N N . GLN A 1 90 ? -23.250 -6.058 25.188 1.00 98.56 90 GLN A N 1
ATOM 747 C CA . GLN A 1 90 ? -23.163 -7.193 26.116 1.00 98.56 90 GLN A CA 1
ATOM 748 C C . GLN A 1 90 ? -22.846 -6.739 27.547 1.00 98.56 90 GLN A C 1
ATOM 750 O O . GLN A 1 90 ? -23.522 -7.137 28.493 1.00 98.56 90 GLN A O 1
ATOM 755 N N . LEU A 1 91 ? -21.867 -5.842 27.707 1.00 98.69 91 LEU A N 1
ATOM 756 C CA . LEU A 1 91 ? -21.515 -5.288 29.015 1.00 98.69 91 LEU A CA 1
ATOM 757 C C . LEU A 1 91 ? -22.658 -4.477 29.626 1.00 98.69 91 LEU A C 1
ATOM 759 O O . LEU A 1 91 ? -22.855 -4.515 30.837 1.00 98.69 91 LEU A O 1
ATOM 763 N N . MET A 1 92 ? -23.404 -3.727 28.815 1.00 98.31 92 MET A N 1
ATOM 764 C CA . MET A 1 92 ? -24.535 -2.939 29.299 1.00 98.31 92 MET A CA 1
ATOM 765 C C . MET A 1 92 ? -25.677 -3.839 29.790 1.00 98.31 92 MET A C 1
ATOM 767 O O . MET A 1 92 ? -26.256 -3.564 30.842 1.00 98.31 92 MET A O 1
ATOM 771 N N . GLU A 1 93 ? -25.962 -4.926 29.071 1.00 98.19 93 GLU A N 1
ATOM 772 C CA . GLU A 1 93 ? -26.946 -5.939 29.467 1.00 98.19 93 GLU A CA 1
ATOM 773 C C . GLU A 1 93 ? -26.532 -6.659 30.756 1.00 98.19 93 GLU A C 1
ATOM 775 O O . GLU A 1 93 ? -27.319 -6.728 31.703 1.00 98.19 93 GLU A O 1
ATOM 780 N N . GLU A 1 94 ? -25.282 -7.120 30.843 1.00 98.00 94 GLU A N 1
ATOM 781 C CA . GLU A 1 94 ? -24.756 -7.782 32.041 1.00 98.00 94 GLU A CA 1
ATOM 782 C C . GLU A 1 94 ? -24.763 -6.839 33.253 1.00 98.00 94 GLU A C 1
ATOM 784 O O . GLU A 1 94 ? -25.190 -7.217 34.345 1.00 98.00 94 GLU A O 1
ATOM 789 N N . ASN A 1 95 ? -24.365 -5.576 33.070 1.00 98.25 95 ASN A N 1
ATOM 790 C CA . ASN A 1 95 ? -24.375 -4.586 34.145 1.00 98.25 95 ASN A CA 1
ATOM 791 C C . ASN A 1 95 ? -25.801 -4.290 34.634 1.00 98.25 95 ASN A C 1
ATOM 793 O O . ASN A 1 95 ? -26.016 -4.141 35.839 1.00 98.25 95 ASN A O 1
ATOM 797 N N . ALA A 1 96 ? -26.780 -4.224 33.725 1.00 97.94 96 ALA A N 1
ATOM 798 C CA . ALA A 1 96 ? -28.186 -4.054 34.080 1.00 97.94 96 ALA A CA 1
ATOM 799 C C . ALA A 1 96 ? -28.718 -5.259 34.873 1.00 97.94 96 ALA A C 1
ATOM 801 O O . ALA A 1 96 ? -29.368 -5.075 35.905 1.00 97.94 96 ALA A O 1
ATOM 802 N N . TRP A 1 97 ? -28.387 -6.478 34.441 1.00 98.00 97 TRP A N 1
ATOM 803 C CA . TRP A 1 97 ? -28.762 -7.707 35.138 1.00 98.00 97 TRP A CA 1
ATOM 804 C C . TRP A 1 97 ? -28.151 -7.786 36.546 1.00 98.00 97 TRP A C 1
ATOM 806 O O . TRP A 1 97 ? -28.870 -8.014 37.520 1.00 98.00 97 TRP A O 1
ATOM 816 N N . LEU A 1 98 ? -26.853 -7.497 36.689 1.00 97.50 98 LEU A N 1
ATOM 817 C CA . LEU A 1 98 ? -26.172 -7.475 37.988 1.00 97.50 98 LEU A CA 1
ATOM 818 C C . LEU A 1 98 ? -26.769 -6.430 38.937 1.00 97.50 98 LEU A C 1
ATOM 820 O O . LEU A 1 98 ? -26.995 -6.716 40.112 1.00 97.50 98 LEU A O 1
ATOM 824 N N . ARG A 1 99 ? -27.073 -5.220 38.444 1.00 96.69 99 ARG A N 1
ATOM 825 C CA . ARG A 1 99 ? -27.744 -4.183 39.250 1.00 96.69 99 ARG A CA 1
ATOM 826 C C . ARG A 1 99 ? -29.096 -4.657 39.766 1.00 96.69 99 ARG A C 1
ATOM 828 O O . ARG A 1 99 ? -29.413 -4.411 40.928 1.00 96.69 99 ARG A O 1
ATOM 835 N N . GLN A 1 100 ? -29.869 -5.344 38.929 1.00 95.69 100 GLN A N 1
ATOM 836 C CA . GLN A 1 100 ? -31.155 -5.904 39.329 1.00 95.69 100 GLN A CA 1
ATOM 837 C C . GLN A 1 100 ? -30.988 -6.966 40.425 1.00 95.69 100 GLN A C 1
ATOM 839 O O . GLN A 1 100 ? -31.704 -6.922 41.426 1.00 95.69 100 GLN A O 1
ATOM 844 N N . GLN A 1 101 ? -30.006 -7.859 40.282 1.00 95.06 101 GLN A N 1
ATOM 845 C CA . GLN A 1 101 ? -29.717 -8.901 41.268 1.00 95.06 101 GLN A CA 1
ATOM 846 C C . GLN A 1 101 ? -29.275 -8.317 42.619 1.00 95.06 101 GLN A C 1
ATOM 848 O O . GLN A 1 101 ? -29.748 -8.753 43.666 1.00 95.06 101 GLN A O 1
ATOM 853 N N . VAL A 1 102 ? -28.433 -7.277 42.617 1.00 93.75 102 VAL A N 1
ATOM 854 C CA . VAL A 1 102 ? -28.027 -6.573 43.849 1.00 93.75 102 VAL A CA 1
ATOM 855 C C . VAL A 1 102 ? -29.233 -5.950 44.557 1.00 93.75 102 VAL A C 1
ATOM 857 O O . VAL A 1 102 ? -29.356 -6.056 45.778 1.00 93.75 102 VAL A O 1
ATOM 860 N N . ILE A 1 103 ? -30.146 -5.325 43.805 1.00 93.19 103 ILE A N 1
ATOM 861 C CA . ILE A 1 103 ? -31.377 -4.754 44.368 1.00 93.19 103 ILE A CA 1
ATOM 862 C C 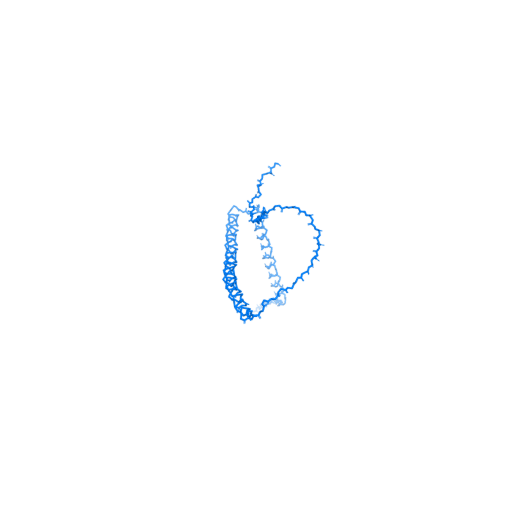. ILE A 1 103 ? -32.231 -5.855 45.004 1.00 93.19 103 ILE A C 1
ATOM 864 O O . ILE A 1 103 ? -32.713 -5.674 46.121 1.00 93.19 103 ILE A O 1
ATOM 868 N N . GLU A 1 104 ? -32.406 -6.990 44.332 1.00 90.62 104 GLU A N 1
ATOM 869 C CA . GLU A 1 104 ? -33.174 -8.129 44.844 1.00 90.62 104 GLU A CA 1
ATOM 870 C C . GLU A 1 104 ? -32.570 -8.704 46.135 1.00 90.62 104 GLU A C 1
ATOM 872 O O . GLU A 1 104 ? -33.269 -8.822 47.142 1.00 90.62 104 GLU A O 1
ATOM 877 N N . MET A 1 105 ? -31.256 -8.941 46.167 1.00 86.62 105 MET A N 1
ATOM 878 C CA . MET A 1 105 ? -30.556 -9.410 47.370 1.00 86.62 105 MET A CA 1
ATOM 879 C C . MET A 1 105 ? -30.646 -8.413 48.535 1.00 86.62 105 MET A C 1
ATOM 881 O O . MET A 1 105 ? -30.806 -8.816 49.686 1.00 86.62 105 MET A O 1
ATOM 885 N N . SER A 1 106 ? -30.586 -7.107 48.253 1.00 83.62 106 SER A N 1
ATOM 886 C CA . SER A 1 106 ? -30.722 -6.066 49.283 1.00 83.62 106 SER A CA 1
ATOM 887 C C . SER A 1 106 ? -32.124 -6.004 49.900 1.00 83.62 106 SER A C 1
ATOM 889 O O . SER A 1 106 ? -32.268 -5.574 51.043 1.00 83.62 106 SER A O 1
ATOM 891 N N . LYS A 1 107 ? -33.158 -6.442 49.166 1.00 76.12 107 LYS A N 1
ATO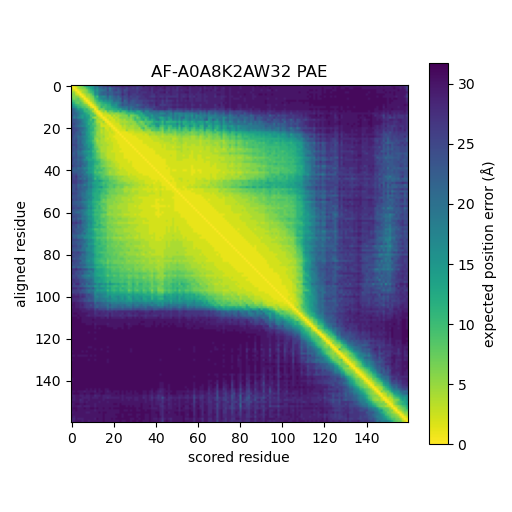M 892 C CA . LYS A 1 107 ? -34.527 -6.556 49.688 1.00 76.12 107 LYS A CA 1
ATOM 893 C C . LYS A 1 107 ? -34.655 -7.762 50.617 1.00 76.12 107 LYS A C 1
ATOM 895 O O . LYS A 1 107 ? -35.162 -7.610 51.721 1.00 76.12 107 LYS A O 1
ATOM 900 N N . ILE A 1 108 ? -34.097 -8.907 50.223 1.00 66.69 108 ILE A N 1
ATOM 901 C CA . ILE A 1 108 ? -34.090 -10.139 51.032 1.00 66.69 108 ILE A CA 1
ATOM 902 C C . ILE A 1 108 ? -33.302 -9.943 52.339 1.00 66.69 108 ILE A C 1
ATOM 904 O O . ILE A 1 108 ? -33.732 -10.382 53.401 1.00 66.69 108 ILE A O 1
ATOM 908 N N . GLY A 1 109 ? -32.181 -9.214 52.298 1.00 58.47 109 GLY A N 1
ATOM 909 C CA . GLY A 1 109 ? -31.409 -8.877 53.500 1.00 58.47 109 GLY A CA 1
ATOM 910 C C . GLY A 1 109 ? -32.121 -7.930 54.478 1.00 58.47 109 GLY A C 1
ATOM 911 O O . GLY A 1 109 ? -31.745 -7.890 55.646 1.00 58.47 109 GLY A O 1
ATOM 912 N N . LYS A 1 110 ? -33.142 -7.184 54.032 1.00 55.41 110 LYS A N 1
ATOM 913 C CA . LYS A 1 110 ? -33.988 -6.358 54.912 1.00 55.41 110 LYS A CA 1
ATOM 914 C C . LYS A 1 110 ? -35.136 -7.151 55.540 1.00 55.41 110 LYS A C 1
ATOM 916 O O . LYS A 1 110 ? -35.496 -6.862 56.671 1.00 55.41 110 LYS A O 1
ATOM 921 N N . GLU A 1 111 ? -35.656 -8.165 54.853 1.00 46.44 111 GLU A N 1
ATOM 922 C CA . GLU A 1 111 ? -36.744 -9.018 55.357 1.00 46.44 111 GLU A CA 1
ATOM 923 C C . GLU A 1 111 ? -36.287 -9.932 56.511 1.00 46.44 111 GLU A C 1
ATOM 925 O O . GLU A 1 111 ? -37.035 -10.158 57.453 1.00 46.44 111 GLU A O 1
ATOM 930 N N . VAL A 1 112 ? -35.021 -10.371 56.516 1.00 48.00 112 VAL A N 1
ATOM 931 C CA . VAL A 1 112 ? -34.462 -11.217 57.595 1.00 48.00 112 VAL A CA 1
ATOM 932 C C . VAL A 1 112 ? -34.183 -10.439 58.896 1.00 48.00 112 VAL A C 1
ATOM 934 O O . VAL A 1 112 ? -34.066 -11.043 59.958 1.00 48.00 112 VAL A O 1
ATOM 937 N N . VAL A 1 113 ? -34.096 -9.103 58.857 1.00 44.44 113 VAL A N 1
ATOM 938 C CA . VAL A 1 113 ? -33.857 -8.285 60.066 1.00 44.44 113 VAL A CA 1
ATOM 939 C C . VAL A 1 113 ? -35.165 -7.918 60.783 1.00 44.44 113 VAL A C 1
ATOM 941 O O . VAL A 1 113 ? -35.153 -7.749 62.000 1.00 44.44 113 VAL A O 1
ATOM 944 N N . GLU A 1 114 ? -36.307 -7.870 60.088 1.00 39.28 114 GLU A N 1
ATOM 945 C CA . GLU A 1 114 ? -37.593 -7.511 60.713 1.00 39.28 114 GLU A CA 1
ATOM 946 C C . GLU A 1 114 ? -38.240 -8.640 61.543 1.00 39.28 114 GLU A C 1
ATOM 948 O O . GLU A 1 114 ? -39.109 -8.357 62.364 1.00 39.28 114 GLU A O 1
ATOM 953 N N . GLU A 1 115 ? -37.788 -9.898 61.442 1.00 36.66 115 GLU A N 1
ATOM 954 C CA . GLU A 1 115 ? -38.308 -10.999 62.282 1.00 36.66 115 GLU A CA 1
ATOM 955 C C . GLU A 1 115 ? -37.661 -11.107 63.680 1.00 36.66 115 GLU A C 1
ATOM 957 O O . GLU A 1 115 ? -38.064 -11.957 64.475 1.00 36.66 115 GLU A O 1
ATOM 962 N N . THR A 1 116 ? -36.705 -10.235 64.035 1.00 43.53 116 THR A N 1
ATOM 963 C CA . THR A 1 116 ? -36.025 -10.290 65.352 1.00 43.53 116 THR A CA 1
ATOM 964 C C . THR A 1 116 ? -36.105 -9.008 66.180 1.00 43.53 116 THR A C 1
ATOM 966 O O . THR A 1 116 ? -35.284 -8.812 67.068 1.00 43.53 116 THR A O 1
ATOM 969 N N . GLU A 1 117 ? -37.104 -8.149 65.969 1.00 35.94 117 GLU A N 1
ATOM 970 C CA . GLU A 1 117 ? -37.380 -7.035 66.891 1.00 35.94 117 GLU A CA 1
ATOM 971 C C . GLU A 1 117 ? -38.865 -6.947 67.254 1.00 35.94 117 GLU A C 1
ATOM 973 O O . GLU A 1 117 ? -39.577 -6.002 66.926 1.00 35.94 117 GLU A O 1
ATOM 978 N N . THR A 1 118 ? -39.340 -7.924 68.026 1.00 44.56 118 THR A N 1
ATOM 979 C CA . THR A 1 118 ? -40.487 -7.688 68.906 1.00 44.56 118 THR A CA 1
ATOM 980 C C . THR A 1 118 ? -40.112 -8.001 70.344 1.00 44.56 118 THR A C 1
ATOM 982 O O . THR A 1 118 ? -39.829 -9.145 70.686 1.00 44.56 118 THR A O 1
ATOM 985 N N . VAL A 1 119 ? -40.237 -6.959 71.172 1.00 44.81 119 VAL A N 1
ATOM 986 C CA . VAL A 1 119 ? -40.157 -6.918 72.639 1.00 44.81 119 VAL A CA 1
ATOM 987 C C . VAL A 1 119 ? -38.739 -6.710 73.187 1.00 44.81 119 VAL A C 1
ATOM 989 O O . VAL A 1 119 ? -38.024 -7.657 73.478 1.00 44.81 119 VAL A O 1
ATOM 992 N N . LEU A 1 120 ? -38.364 -5.444 73.402 1.00 36.91 120 LEU A N 1
ATOM 993 C CA . LEU A 1 120 ? -38.298 -4.842 74.745 1.00 36.91 120 LEU A CA 1
ATOM 994 C C . LEU A 1 120 ? -38.022 -3.327 74.636 1.00 36.91 120 LEU A C 1
ATOM 996 O O . LEU A 1 120 ? -36.926 -2.897 74.296 1.00 36.91 120 LEU A O 1
ATOM 1000 N N . HIS A 1 121 ? -39.037 -2.518 74.957 1.00 44.97 121 HIS A N 1
ATOM 1001 C CA . HIS A 1 121 ? -38.843 -1.129 75.380 1.00 44.97 121 HIS A CA 1
ATOM 1002 C C . HIS A 1 121 ? -38.138 -1.122 76.744 1.00 44.97 121 HIS A C 1
ATOM 1004 O O . HIS A 1 121 ? -38.557 -1.840 77.653 1.00 44.97 121 HIS A O 1
ATOM 1010 N N . GLY A 1 122 ? -37.133 -0.266 76.908 1.00 33.00 122 GLY A N 1
ATOM 1011 C CA . GLY A 1 122 ? -36.532 0.026 78.204 1.00 33.00 122 GLY A CA 1
ATOM 1012 C C . GLY A 1 122 ? -35.489 1.130 78.091 1.00 33.00 122 GLY A C 1
ATOM 1013 O O . GLY A 1 122 ? -34.387 0.889 77.610 1.00 33.00 122 GLY A O 1
ATOM 1014 N N . ASP A 1 123 ? -35.868 2.331 78.520 1.00 43.94 123 ASP A N 1
ATOM 1015 C CA . ASP A 1 123 ? -35.040 3.532 78.600 1.00 43.94 123 ASP A CA 1
ATOM 1016 C C . ASP A 1 123 ? -33.676 3.294 79.271 1.00 43.94 123 ASP A C 1
ATOM 1018 O O . ASP A 1 123 ? -33.580 2.677 80.333 1.00 43.94 123 ASP A O 1
ATOM 1022 N N . GLY A 1 124 ? -32.623 3.876 78.694 1.00 40.38 124 GLY A N 1
ATOM 1023 C CA . GLY A 1 124 ? -31.277 3.898 79.263 1.00 40.38 124 GLY A CA 1
ATOM 1024 C C . GLY A 1 124 ? -30.519 5.141 78.811 1.00 40.38 124 GLY A C 1
ATOM 1025 O O . GLY A 1 124 ? -30.051 5.224 77.682 1.00 40.38 124 GLY A O 1
ATOM 1026 N N . GLN A 1 125 ? -30.450 6.126 79.701 1.00 45.78 125 GLN A N 1
ATOM 1027 C CA . GLN A 1 125 ? -29.806 7.426 79.527 1.00 45.78 125 GLN A CA 1
ATOM 1028 C C . GLN A 1 125 ? -28.292 7.341 79.228 1.00 45.78 125 GLN A C 1
ATOM 1030 O O . GLN A 1 125 ? -27.600 6.472 79.749 1.00 45.78 125 GLN A O 1
ATOM 1035 N N . SER A 1 126 ? -27.783 8.401 78.579 1.00 56.84 126 SER A N 1
ATOM 1036 C CA . SER A 1 126 ? -26.618 9.203 79.022 1.00 56.84 126 SER A CA 1
ATOM 1037 C C . SER A 1 126 ? -25.335 9.228 78.162 1.00 56.84 126 SER A C 1
ATOM 1039 O O . SER A 1 126 ? -24.662 8.223 77.969 1.00 56.84 126 SER A O 1
ATOM 1041 N N . SER A 1 127 ? -24.962 10.483 77.852 1.00 52.50 127 SER A N 1
ATOM 1042 C CA . SER A 1 127 ? -23.625 11.112 77.767 1.00 52.50 127 SER A CA 1
ATOM 1043 C C . SER A 1 127 ? -22.813 11.122 76.459 1.00 52.50 127 SER A C 1
ATOM 1045 O O . SER A 1 127 ? -22.105 10.185 76.112 1.00 52.50 127 SER A O 1
ATOM 1047 N N . ASP A 1 128 ? -22.873 12.300 75.823 1.00 46.34 128 ASP A N 1
ATOM 1048 C CA . ASP A 1 128 ? -21.780 13.221 75.458 1.00 46.34 128 ASP A CA 1
ATOM 1049 C C . ASP A 1 128 ? -20.471 12.687 74.854 1.00 46.34 128 ASP A C 1
ATOM 1051 O O . ASP A 1 128 ? -19.628 12.089 75.520 1.00 46.34 128 ASP A O 1
ATOM 1055 N N . SER A 1 129 ? -20.205 13.121 73.618 1.00 51.94 129 SER A N 1
ATOM 1056 C CA . SER A 1 129 ? -18.849 13.300 73.095 1.00 51.94 129 SER A CA 1
ATOM 1057 C C . SER A 1 129 ? -18.826 14.452 72.088 1.00 51.94 129 SER A C 1
ATOM 1059 O O . SER A 1 129 ? -19.397 14.381 71.000 1.00 51.94 129 SER A O 1
ATOM 1061 N N . VAL A 1 130 ? -18.180 15.546 72.489 1.00 47.22 130 VAL A N 1
ATOM 1062 C CA . VAL A 1 130 ? -17.946 16.746 71.684 1.00 47.22 130 VAL A CA 1
ATOM 1063 C C . VAL A 1 130 ? -16.742 16.488 70.781 1.00 47.22 130 VAL A C 1
ATOM 1065 O O . VAL A 1 130 ? -15.616 16.401 71.265 1.00 47.22 130 VAL A O 1
ATOM 1068 N N . THR A 1 131 ? -16.943 16.439 69.463 1.00 49.62 131 THR A N 1
ATOM 1069 C CA . THR A 1 131 ? -15.856 16.700 68.508 1.00 49.62 131 THR A CA 1
ATOM 1070 C C . THR A 1 131 ? -16.211 17.927 67.681 1.00 49.62 131 THR A C 1
ATOM 1072 O O . THR A 1 131 ? -17.069 17.936 66.806 1.00 49.62 131 THR A O 1
ATOM 1075 N N . ASN A 1 132 ? -15.565 19.016 68.074 1.00 51.75 132 ASN A N 1
ATOM 1076 C CA . ASN A 1 132 ? -15.606 20.326 67.460 1.00 51.75 132 ASN A CA 1
ATOM 1077 C C . ASN A 1 132 ? -14.858 20.294 66.121 1.00 51.75 132 ASN A C 1
ATOM 1079 O O . ASN A 1 132 ? -13.640 20.153 66.132 1.00 51.75 132 ASN A O 1
ATOM 1083 N N . LEU A 1 133 ? -15.560 20.480 65.002 1.00 38.94 133 LEU A N 1
ATOM 1084 C CA . LEU A 1 133 ? -14.987 20.955 63.740 1.00 38.94 133 LEU A CA 1
ATOM 1085 C C . LEU A 1 133 ? -16.017 21.861 63.062 1.00 38.94 133 LEU A C 1
ATOM 1087 O O . LEU A 1 133 ? -16.899 21.432 62.325 1.00 38.94 133 LEU A O 1
ATOM 1091 N N . SER A 1 134 ? -15.894 23.148 63.363 1.00 48.69 134 SER A N 1
ATOM 1092 C CA . SER A 1 134 ? -16.526 24.214 62.598 1.00 48.69 134 SER A CA 1
ATOM 1093 C C . SER A 1 134 ? -15.877 24.279 61.214 1.00 48.69 134 SER A C 1
ATOM 1095 O O . SER A 1 134 ? -14.678 24.527 61.140 1.00 48.69 134 SER A O 1
ATOM 1097 N N . ASN A 1 135 ? -16.646 24.118 60.136 1.00 46.16 135 ASN A N 1
ATOM 1098 C CA . ASN A 1 135 ? -16.597 25.068 59.022 1.00 46.16 135 ASN A CA 1
ATOM 1099 C C . ASN A 1 135 ? -17.815 24.896 58.108 1.00 46.16 135 ASN A C 1
ATOM 1101 O O . ASN A 1 135 ? -18.123 23.791 57.668 1.00 46.16 135 ASN A O 1
ATOM 1105 N N . GLY A 1 136 ? -18.509 26.004 57.853 1.00 48.09 136 GLY A N 1
ATOM 1106 C CA . GLY A 1 136 ? -19.694 26.052 57.006 1.00 48.09 136 GLY A CA 1
ATOM 1107 C C . GLY A 1 136 ? -19.397 25.839 55.522 1.00 48.09 136 GLY A C 1
ATOM 1108 O O . GLY A 1 136 ? -18.282 26.054 55.049 1.00 48.09 136 GLY A O 1
ATOM 1109 N N . GLY A 1 137 ? -20.436 25.455 54.787 1.00 37.84 137 GLY A N 1
ATOM 1110 C CA . GLY A 1 137 ? -20.421 25.380 53.331 1.00 37.84 137 GLY A CA 1
ATOM 1111 C C . GLY A 1 137 ? -21.691 24.725 52.801 1.00 37.84 137 GLY A C 1
ATOM 1112 O O . GLY A 1 137 ? -21.931 23.553 53.061 1.00 37.84 137 GLY A O 1
ATOM 1113 N N . ASP A 1 138 ? -22.491 25.523 52.100 1.00 43.47 138 ASP A N 1
ATOM 1114 C CA . ASP A 1 138 ? -23.780 25.218 51.472 1.00 43.47 138 ASP A CA 1
ATOM 1115 C C . ASP A 1 138 ? -23.792 23.989 50.531 1.00 43.47 138 ASP A C 1
ATOM 1117 O O . ASP A 1 138 ? -22.746 23.559 50.033 1.00 43.47 138 ASP A O 1
ATOM 1121 N N . PRO A 1 139 ? -24.991 23.444 50.232 1.00 53.81 139 PRO A N 1
ATOM 1122 C CA . PRO A 1 139 ? -25.179 22.284 49.381 1.00 53.81 139 PRO A CA 1
ATOM 1123 C C . PRO A 1 139 ? -25.079 22.654 47.895 1.00 53.81 139 PRO A C 1
ATOM 1125 O O . PRO A 1 139 ? -25.355 23.778 47.482 1.00 53.81 139 PRO A O 1
ATOM 1128 N N . LEU A 1 140 ? -24.839 21.624 47.081 1.00 50.59 140 LEU A N 1
ATOM 1129 C CA . LEU A 1 140 ? -25.056 21.605 45.632 1.00 50.59 140 LEU A CA 1
ATOM 1130 C C . LEU A 1 140 ? -23.943 22.236 44.771 1.00 50.59 140 LEU A C 1
ATOM 1132 O O . LEU A 1 140 ? -23.897 23.440 44.541 1.00 50.59 140 LEU A O 1
ATOM 1136 N N . LYS A 1 141 ? -23.126 21.365 44.169 1.00 49.78 141 LYS A N 1
ATOM 1137 C CA . LYS A 1 141 ? -22.820 21.352 42.725 1.00 49.78 141 LYS A CA 1
ATOM 1138 C C . LYS A 1 141 ? -21.979 20.116 42.409 1.00 49.78 141 LYS A C 1
ATOM 1140 O O . LYS A 1 141 ? -20.757 20.118 42.491 1.00 49.78 141 LYS A O 1
ATOM 1145 N N . ASN A 1 142 ? -22.678 19.038 42.068 1.00 52.78 142 ASN A N 1
ATOM 1146 C CA . ASN A 1 142 ? -22.106 17.913 41.342 1.00 52.78 142 ASN A CA 1
ATOM 1147 C C . ASN A 1 142 ? -21.891 18.371 39.891 1.00 52.78 142 ASN A C 1
ATOM 1149 O O . ASN A 1 142 ? -22.774 18.215 39.049 1.00 52.78 142 ASN A O 1
ATOM 1153 N N . ASP A 1 143 ? -20.767 19.038 39.637 1.00 50.12 143 ASP A N 1
ATOM 1154 C CA . ASP A 1 143 ? -20.322 19.395 38.292 1.00 50.12 143 ASP A CA 1
ATOM 1155 C C . ASP A 1 143 ? -19.630 18.183 37.658 1.00 50.12 143 ASP A C 1
ATOM 1157 O O . ASP A 1 143 ? -18.410 18.021 37.690 1.00 50.12 143 ASP A O 1
ATOM 1161 N N . GLY A 1 144 ? -20.453 17.283 37.121 1.00 58.09 144 GLY A N 1
ATOM 1162 C CA . GLY A 1 144 ? -20.028 16.196 36.250 1.00 58.09 144 GLY A CA 1
ATOM 1163 C C . GLY A 1 144 ? -19.656 16.705 34.858 1.00 58.09 144 GLY A C 1
ATOM 1164 O O . GLY A 1 144 ? -20.246 16.271 33.873 1.00 58.09 144 GLY A O 1
ATOM 1165 N N . SER A 1 145 ? -18.682 17.607 34.754 1.00 60.34 145 SER A N 1
ATOM 1166 C CA . SER A 1 145 ? -18.099 18.019 33.475 1.00 60.34 145 SER A CA 1
ATOM 1167 C C . SER A 1 145 ? -17.032 17.010 33.034 1.00 60.34 145 SER A C 1
ATOM 1169 O O . SER A 1 145 ? -15.830 17.275 33.068 1.00 60.34 145 SER A O 1
ATOM 1171 N N . SER A 1 146 ? -17.469 15.821 32.609 1.00 60.94 146 SER A N 1
ATOM 1172 C CA . SER A 1 146 ? -16.625 14.941 31.791 1.00 60.94 146 SER A CA 1
ATOM 1173 C C . SER A 1 146 ? -16.651 15.440 30.349 1.00 60.94 146 SER A C 1
ATOM 1175 O O . SER A 1 146 ? -17.500 15.053 29.547 1.00 60.94 146 SER A O 1
ATOM 1177 N N . ASP A 1 147 ? -15.722 16.338 30.041 1.00 56.59 147 ASP A N 1
ATOM 1178 C CA . ASP A 1 147 ? -15.516 16.879 28.704 1.00 56.59 147 ASP A CA 1
ATOM 1179 C C . ASP A 1 147 ? -14.908 15.783 27.803 1.00 56.59 147 ASP A C 1
ATOM 1181 O O . ASP A 1 147 ? -13.714 15.494 27.843 1.00 56.59 147 ASP A O 1
ATOM 1185 N N . THR A 1 148 ? -15.755 15.101 27.026 1.00 58.47 148 THR A N 1
ATOM 1186 C CA . THR A 1 148 ? -15.357 14.107 26.005 1.00 58.47 148 THR A CA 1
ATOM 1187 C C . THR A 1 148 ? -15.447 14.696 24.597 1.00 58.47 148 THR A C 1
ATOM 1189 O O . THR A 1 148 ? -15.815 14.027 23.632 1.00 58.47 148 THR A O 1
ATOM 1192 N N . SER A 1 149 ? -15.122 15.979 24.451 1.00 71.56 149 SER A N 1
ATOM 1193 C CA . SER A 1 149 ? -15.121 16.637 23.151 1.00 71.56 149 SER A CA 1
ATOM 1194 C C . SER A 1 149 ? -13.793 16.398 22.408 1.00 71.56 149 SER A C 1
ATOM 1196 O O . SER A 1 149 ? -12.736 16.934 22.736 1.00 71.56 149 SER A O 1
ATOM 1198 N N . LEU A 1 150 ? -13.832 15.573 21.354 1.00 57.28 150 LEU A N 1
ATOM 1199 C CA . LEU A 1 150 ? -12.716 15.418 20.415 1.00 57.28 150 LEU A CA 1
ATOM 1200 C C . LEU A 1 150 ? -12.695 16.611 19.446 1.00 57.28 150 LEU A C 1
ATOM 1202 O O . LEU A 1 150 ? -13.471 16.666 18.491 1.00 57.28 150 LEU A O 1
ATOM 1206 N N . ARG A 1 151 ? -11.791 17.574 19.667 1.00 63.91 151 ARG A N 1
ATOM 1207 C CA . ARG A 1 151 ? -11.511 18.649 18.699 1.00 63.91 151 ARG A CA 1
ATOM 1208 C C . ARG A 1 151 ? -10.750 18.090 17.491 1.00 63.91 151 ARG A C 1
ATOM 1210 O O . ARG A 1 151 ? -9.533 17.929 17.531 1.00 63.91 151 ARG A O 1
ATOM 1217 N N . LEU A 1 152 ? -11.466 17.815 16.403 1.00 61.47 152 LEU A N 1
ATOM 1218 C CA . LEU A 1 152 ? -10.877 17.538 15.092 1.00 61.47 152 LEU A CA 1
ATOM 1219 C C . LEU A 1 152 ? -10.587 18.857 14.365 1.00 61.47 152 LEU A C 1
ATOM 1221 O O . LEU A 1 152 ? -11.502 19.629 14.093 1.00 61.47 152 LEU A O 1
ATOM 1225 N N . GLY A 1 153 ? -9.318 19.078 14.018 1.00 52.97 153 GLY A N 1
ATOM 1226 C CA . GLY A 1 153 ? -8.896 20.108 13.067 1.00 52.97 153 GLY A CA 1
ATOM 1227 C C . GLY A 1 153 ? -7.943 21.142 13.657 1.00 52.97 153 GLY A C 1
ATOM 1228 O O . GLY A 1 153 ? -8.365 22.149 14.217 1.00 52.97 153 GLY A O 1
ATOM 1229 N N . LEU A 1 154 ? -6.640 20.931 13.464 1.00 60.16 154 LEU A N 1
ATOM 1230 C CA . LEU A 1 154 ? -5.692 22.040 13.441 1.00 60.16 154 LEU A CA 1
ATOM 1231 C C . LEU A 1 154 ? -5.924 22.804 12.135 1.00 60.16 154 LEU A C 1
ATOM 1233 O O . LEU A 1 154 ? -5.756 22.246 11.050 1.00 60.16 154 LEU A O 1
ATOM 1237 N N . SER A 1 155 ? -6.306 24.075 12.243 1.00 57.25 155 SER A N 1
ATOM 1238 C CA . SER A 1 155 ? -6.255 25.018 11.130 1.00 57.25 155 SER A CA 1
ATOM 1239 C C . SER A 1 155 ? -4.810 25.121 10.651 1.00 57.25 155 SER A C 1
ATOM 1241 O O . SER A 1 155 ? -3.978 25.767 11.284 1.00 57.25 155 SER A O 1
ATOM 1243 N N . CYS A 1 156 ? -4.497 24.472 9.534 1.00 50.31 156 CYS A N 1
ATOM 1244 C CA . CYS A 1 156 ? -3.252 24.706 8.823 1.00 50.31 156 CYS A CA 1
ATOM 1245 C C . CYS A 1 156 ? -3.398 26.043 8.082 1.00 50.31 156 CYS A C 1
ATOM 1247 O O . CYS A 1 156 ? -3.876 26.098 6.953 1.00 50.31 156 CYS A O 1
ATOM 1249 N N . ALA A 1 157 ? -3.055 27.137 8.756 1.00 58.00 157 ALA A N 1
ATOM 1250 C CA . ALA A 1 157 ? -2.855 28.437 8.134 1.00 58.00 157 ALA A CA 1
ATOM 1251 C C . ALA A 1 157 ? -1.474 28.936 8.555 1.00 58.00 157 ALA A C 1
ATOM 1253 O O . ALA A 1 157 ? -1.264 29.295 9.711 1.00 58.00 157 ALA A O 1
ATOM 1254 N N . GLY A 1 158 ? -0.525 28.915 7.622 1.00 52.72 158 GLY A N 1
ATOM 1255 C CA . GLY A 1 158 ? 0.812 29.444 7.869 1.00 52.72 158 GLY A CA 1
ATOM 1256 C C . GLY A 1 158 ? 1.887 28.825 6.994 1.00 52.72 158 GLY A C 1
ATOM 1257 O O . GLY A 1 158 ? 2.798 28.196 7.513 1.00 52.72 158 GLY A O 1
ATOM 1258 N N . TRP A 1 159 ? 1.782 28.995 5.676 1.00 41.56 159 TRP A N 1
ATOM 1259 C CA . TRP A 1 159 ? 2.956 28.980 4.805 1.00 41.56 159 TRP A CA 1
ATOM 1260 C C . TRP A 1 159 ? 3.093 30.411 4.288 1.00 41.56 159 TRP A C 1
ATOM 1262 O O . TRP A 1 159 ? 2.214 30.907 3.581 1.00 41.56 159 TRP A O 1
ATOM 1272 N N . LYS A 1 160 ? 4.141 31.093 4.740 1.00 53.94 160 LYS A N 1
ATOM 1273 C CA . LYS A 1 160 ? 4.651 32.341 4.183 1.00 53.94 160 LYS A CA 1
ATOM 1274 C C . LYS A 1 160 ? 6.138 32.144 3.962 1.00 53.94 160 LYS A C 1
ATOM 1276 O O . LYS A 1 160 ? 6.757 31.539 4.865 1.00 53.9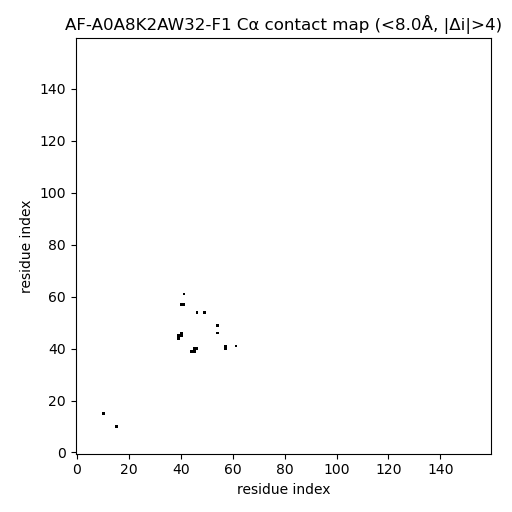4 160 LYS A O 1
#

Sequence (160 aa):
MTGKMTKRQNVCLPFYARELENEDYARLRKQVEEATRQLRYMRGEDIQELTTEELQKLQKTLEVGLRRIIHRKGEQIMAQINDLREKGLQLMEENAWLRQQVIEMSKIGKEVVEETETVLHGDGQSSDSVTNLSNGGDPLKNDGSSDTSLRLGLSCAGWK

Foldseek 3Di:
DDDDDDDDPPDDPVVVVVVVVVVVVVVVVVVVVVVVVVVCVLVVHPCVVDDPVRNVVSVVVNVVVVVVVVVVVVVVVVVVVVVVVVVVVVVVVVVVVVVVVVVVVVVVVVVVVVVPDDDDDDDDDDDDDDDDDDDDDDDDDPPPPPPPDDDPDDPPDDDD

Mean predicted aligned error: 18.64 Å